Protein AF-A0A7C2QCX4-F1 (afdb_monomer_lite)

Secondary structure (DSSP, 8-state):
-HHHHHHHHHHHHHHHHHHHHTSPEEEEEEEEETTEEEEEEEEE-S---TT--EEEEEEEEEEEESSEEEEEEEEEEEEEETTEEEEE--SSPEEEBBTBEEEEEEEE------TTPPTTGGGT--EEEEEEEEEEEEETTEEEEEEEEEE-

pLDDT: mean 79.69, std 13.22, range [46.25, 96.0]

Radius of gyration: 20.7 Å; chains: 1; bounding box: 56×48×49 Å

Structure (mmCIF, N/CA/C/O backbone):
data_AF-A0A7C2QCX4-F1
#
_entry.id   AF-A0A7C2QCX4-F1
#
loop_
_atom_site.group_PDB
_atom_site.id
_atom_site.type_symbol
_atom_site.label_atom_id
_atom_site.label_alt_id
_atom_site.label_comp_id
_atom_site.label_asym_id
_atom_site.label_entity_id
_atom_site.label_seq_id
_atom_site.pdbx_PDB_ins_code
_atom_site.Cartn_x
_atom_site.Cartn_y
_atom_site.Cartn_z
_atom_site.occupancy
_atom_site.B_iso_or_equiv
_atom_site.auth_seq_id
_atom_site.auth_comp_id
_atom_site.auth_asym_id
_atom_site.auth_atom_id
_atom_site.pdbx_PDB_model_num
ATOM 1 N N . MET A 1 1 ? -31.784 38.852 24.378 1.00 54.00 1 MET A N 1
ATOM 2 C CA . MET A 1 1 ? -31.346 37.954 23.282 1.00 54.00 1 MET A CA 1
ATOM 3 C C . MET A 1 1 ? -30.050 37.190 23.597 1.00 54.00 1 MET A C 1
ATOM 5 O O . MET A 1 1 ? -29.771 36.212 22.923 1.00 54.00 1 MET A O 1
ATOM 9 N N . GLU A 1 2 ? -29.298 37.542 24.646 1.00 56.72 2 GLU A N 1
ATOM 10 C CA . GLU A 1 2 ? -27.951 36.989 24.911 1.00 56.72 2 GLU A CA 1
ATOM 11 C C . GLU A 1 2 ? -27.907 35.560 25.486 1.00 56.72 2 GLU A C 1
ATOM 13 O O . GLU A 1 2 ? -26.934 34.841 25.276 1.00 56.72 2 GLU A O 1
ATOM 18 N N . ARG A 1 3 ? -28.965 35.094 26.167 1.00 54.66 3 ARG A N 1
ATOM 19 C CA . ARG A 1 3 ? -28.982 33.751 26.791 1.00 54.66 3 ARG A CA 1
ATOM 20 C C . ARG A 1 3 ? -29.015 32.604 25.773 1.00 54.66 3 ARG A C 1
ATOM 22 O O . ARG A 1 3 ? -28.502 31.529 26.056 1.00 54.66 3 ARG A O 1
ATOM 29 N N . TRP A 1 4 ? -29.572 32.845 24.586 1.00 55.06 4 TRP A N 1
ATOM 30 C CA . TRP A 1 4 ? -29.614 31.860 23.501 1.00 55.06 4 TRP A CA 1
ATOM 31 C C . TRP A 1 4 ? -28.276 31.779 22.761 1.00 55.06 4 TRP A C 1
ATOM 33 O O . TRP A 1 4 ? -27.848 30.690 22.397 1.00 55.06 4 TRP A O 1
ATOM 43 N N . ALA A 1 5 ? -27.574 32.907 22.619 1.00 59.31 5 ALA A N 1
ATOM 44 C CA . ALA A 1 5 ? -26.250 32.949 22.003 1.00 59.31 5 ALA A CA 1
ATOM 45 C C . ALA A 1 5 ? -25.213 32.151 22.814 1.00 59.31 5 ALA A C 1
ATOM 47 O O . ALA A 1 5 ? -24.448 31.384 22.238 1.00 59.31 5 ALA A O 1
ATOM 48 N N . LEU A 1 6 ? -25.243 32.260 24.148 1.00 58.72 6 LEU A N 1
ATOM 49 C CA . LEU A 1 6 ? -24.364 31.492 25.042 1.00 58.72 6 LEU A CA 1
ATOM 50 C C . LEU A 1 6 ? -24.662 29.984 25.018 1.00 58.72 6 LEU A C 1
ATOM 52 O O . LEU A 1 6 ? -23.733 29.182 25.036 1.00 58.72 6 LEU A O 1
ATOM 56 N N . ALA A 1 7 ? -25.936 29.591 24.928 1.00 61.78 7 ALA A N 1
ATOM 57 C CA . ALA A 1 7 ? -26.329 28.183 24.834 1.00 61.78 7 ALA A CA 1
ATOM 58 C C . ALA A 1 7 ? -25.920 27.548 23.491 1.00 61.78 7 ALA A C 1
ATOM 60 O O . ALA A 1 7 ? -25.450 26.412 23.460 1.00 61.78 7 ALA A O 1
ATOM 61 N N . VAL A 1 8 ? -26.038 28.296 22.389 1.00 62.50 8 VAL A N 1
ATOM 62 C CA . VAL A 1 8 ? -25.586 27.854 21.060 1.00 62.50 8 VAL A CA 1
ATOM 63 C C . VAL A 1 8 ? -24.059 27.737 21.013 1.00 62.50 8 VAL A C 1
ATOM 65 O O . VAL A 1 8 ? -23.546 26.738 20.513 1.00 62.50 8 VAL A O 1
ATOM 68 N N . LEU A 1 9 ? -23.323 28.692 21.598 1.00 60.59 9 LEU A N 1
ATOM 69 C CA . LEU A 1 9 ? -21.861 28.607 21.694 1.00 60.59 9 LEU A CA 1
ATOM 70 C C . LEU A 1 9 ? -21.409 27.407 22.543 1.00 60.59 9 LEU A C 1
ATOM 72 O O . LEU A 1 9 ? -20.484 26.698 22.156 1.00 60.59 9 LEU A O 1
ATOM 76 N N . ALA A 1 10 ? -22.083 27.147 23.668 1.00 64.12 10 ALA A N 1
ATOM 77 C CA . ALA A 1 10 ? -21.764 26.027 24.555 1.00 64.12 10 ALA A CA 1
ATOM 78 C C . ALA A 1 10 ? -22.020 24.651 23.911 1.00 64.12 10 ALA A C 1
ATOM 80 O O . ALA A 1 10 ? -21.318 23.696 24.229 1.00 64.12 10 ALA A O 1
ATOM 81 N N . ALA A 1 11 ? -22.979 24.548 22.983 1.00 62.25 11 ALA A N 1
ATOM 82 C CA . ALA A 1 11 ? -23.251 23.323 22.225 1.00 62.25 11 ALA A CA 1
ATOM 83 C C . ALA A 1 11 ? -22.315 23.126 21.011 1.00 62.25 11 ALA A C 1
ATOM 85 O O . ALA A 1 11 ? -22.072 21.993 20.597 1.00 62.25 11 ALA A O 1
ATOM 86 N N . LEU A 1 12 ? -21.753 24.205 20.454 1.00 60.72 12 LEU A N 1
ATOM 87 C CA . LEU A 1 12 ? -20.831 24.152 19.309 1.00 60.72 12 LEU A CA 1
ATOM 88 C C . LEU A 1 12 ? -19.440 23.612 19.673 1.00 60.72 12 LEU A C 1
ATOM 90 O O . LEU A 1 12 ? -18.826 22.916 18.867 1.00 60.72 12 LEU A O 1
ATOM 94 N N . VAL A 1 13 ? -18.953 23.892 20.884 1.00 62.34 13 VAL A N 1
ATOM 95 C CA . VAL A 1 13 ? -17.637 23.430 21.365 1.00 62.34 13 VAL A CA 1
ATOM 96 C C . VAL A 1 13 ? -17.516 21.893 21.418 1.00 62.34 13 VAL A C 1
ATOM 98 O O . VAL A 1 13 ? -16.561 21.369 20.840 1.00 62.34 13 VAL A O 1
ATOM 101 N N . PRO A 1 14 ? -18.448 21.132 22.032 1.00 62.94 14 PRO A N 1
ATOM 102 C CA . PRO A 1 14 ? -18.356 19.671 22.054 1.00 62.94 14 PRO A CA 1
ATOM 103 C C . PRO A 1 14 ? -18.558 19.041 20.668 1.00 62.94 14 PRO A C 1
ATOM 105 O O . PRO A 1 14 ? -17.937 18.023 20.373 1.00 62.94 14 PRO A O 1
ATOM 108 N N . LEU A 1 15 ? -19.359 19.655 19.789 1.00 59.00 15 LEU A N 1
ATOM 109 C CA . LEU A 1 15 ? -19.550 19.169 18.420 1.00 59.00 15 LEU A CA 1
ATOM 110 C C . LEU A 1 15 ? -18.282 19.347 17.569 1.00 59.00 15 LEU A C 1
ATOM 112 O O . LEU A 1 15 ? -17.888 18.432 16.849 1.00 59.00 15 LEU A O 1
ATOM 116 N N . ALA A 1 16 ? -17.605 20.492 17.689 1.00 61.16 16 ALA A N 1
ATOM 117 C CA . ALA A 1 16 ? -16.324 20.727 17.026 1.00 61.16 16 ALA A CA 1
ATOM 118 C C . ALA A 1 16 ? -15.231 19.766 17.532 1.00 61.16 16 ALA A C 1
ATOM 120 O O . ALA A 1 16 ? -14.449 19.247 16.735 1.00 61.16 16 ALA A O 1
ATOM 121 N N . ALA A 1 17 ? -15.212 19.472 18.837 1.00 59.91 17 ALA A N 1
ATOM 122 C CA . ALA A 1 17 ? -14.296 18.491 19.419 1.00 59.91 17 ALA A CA 1
ATOM 123 C C . ALA A 1 17 ? -14.576 17.058 18.924 1.00 59.91 17 ALA A C 1
ATOM 125 O O . ALA A 1 17 ? -13.641 16.336 18.582 1.00 59.91 17 ALA A O 1
ATOM 126 N N . ALA A 1 18 ? -15.848 16.661 18.813 1.00 60.09 18 ALA A N 1
ATOM 127 C CA . ALA A 1 18 ? -16.234 15.356 18.271 1.00 60.09 18 ALA A CA 1
ATOM 128 C C . ALA A 1 18 ? -15.832 15.193 16.793 1.00 60.09 18 ALA A C 1
ATOM 130 O O . ALA A 1 18 ? -15.339 14.138 16.397 1.00 60.09 18 ALA A O 1
ATOM 131 N N . LEU A 1 19 ? -15.967 16.251 15.984 1.00 60.44 19 LEU A N 1
ATOM 132 C CA . LEU A 1 19 ? -15.547 16.246 14.577 1.00 60.44 19 LEU A CA 1
ATOM 133 C C . LEU A 1 19 ? -14.021 16.164 14.407 1.00 60.44 19 LEU A C 1
ATOM 135 O O . LEU A 1 19 ? -13.549 15.541 13.459 1.00 60.44 19 LEU A O 1
ATOM 139 N N . LEU A 1 20 ? -13.245 16.748 15.326 1.00 59.25 20 LEU A N 1
ATOM 140 C CA . LEU A 1 20 ? -11.780 16.636 15.333 1.00 59.25 20 LEU A CA 1
ATOM 141 C C . LEU A 1 20 ? -11.297 15.223 15.700 1.00 59.25 20 LEU A C 1
ATOM 143 O O . LEU A 1 20 ? -10.286 14.768 15.169 1.00 59.25 20 LEU A O 1
ATOM 147 N N . LEU A 1 21 ? -12.018 14.510 16.569 1.00 58.69 21 LEU A N 1
ATOM 148 C CA . LEU A 1 21 ? -11.697 13.126 16.945 1.00 58.69 21 LEU A CA 1
ATOM 149 C C . LEU A 1 21 ? -12.081 12.102 15.864 1.00 58.69 21 LEU A C 1
ATOM 151 O O . LEU A 1 21 ? -11.485 11.029 15.799 1.00 58.69 21 LEU A O 1
ATOM 155 N N . ALA A 1 22 ? -13.031 12.438 14.989 1.00 62.59 22 ALA A N 1
ATOM 156 C CA . ALA A 1 22 ? -13.484 11.579 13.894 1.00 62.59 22 ALA A CA 1
ATOM 157 C C . ALA A 1 22 ? -12.624 11.681 12.617 1.00 62.59 22 ALA A C 1
ATOM 159 O O . ALA A 1 22 ? -12.957 11.068 11.600 1.00 62.59 22 ALA A O 1
ATOM 160 N N . GLN A 1 23 ? -11.541 12.469 12.624 1.00 70.25 23 GLN A N 1
ATOM 161 C CA . GLN A 1 23 ? -10.701 12.616 11.438 1.00 70.25 23 GLN A CA 1
ATOM 162 C C . GLN A 1 23 ? -9.930 11.324 11.127 1.00 70.25 23 GLN A C 1
ATOM 164 O O . GLN A 1 23 ? -9.381 10.709 12.043 1.00 70.25 23 GLN A O 1
ATOM 169 N N . PRO A 1 24 ? -9.831 10.927 9.845 1.00 77.81 24 PRO A N 1
ATOM 170 C CA . PRO A 1 24 ? -9.025 9.784 9.452 1.00 77.81 24 PRO A CA 1
ATOM 171 C C . PRO A 1 24 ? -7.566 9.930 9.895 1.00 77.81 24 PRO A C 1
ATOM 173 O O . PRO A 1 24 ? -6.950 10.985 9.739 1.00 77.81 24 PRO A O 1
ATOM 176 N N . VAL A 1 25 ? -6.997 8.848 10.413 1.00 81.56 25 VAL A N 1
ATOM 177 C CA . VAL A 1 25 ? -5.575 8.727 10.721 1.00 81.56 25 VAL A CA 1
ATOM 178 C C . VAL A 1 25 ? -4.841 8.317 9.453 1.00 81.56 25 VAL A C 1
ATOM 180 O O . VAL A 1 25 ? -5.172 7.314 8.822 1.00 81.56 25 VAL A O 1
ATOM 183 N N . GLN A 1 26 ? -3.824 9.088 9.080 1.00 86.81 26 GLN A N 1
ATOM 184 C CA . GLN A 1 26 ? -2.952 8.764 7.959 1.00 86.81 26 GLN A CA 1
ATOM 185 C C . GLN A 1 26 ? -1.647 8.157 8.468 1.00 86.81 26 GLN A C 1
ATOM 187 O O . GLN A 1 26 ? -0.960 8.738 9.309 1.00 86.81 26 GLN A O 1
ATOM 192 N N . LYS A 1 27 ? -1.302 6.988 7.936 1.00 86.12 27 LYS A N 1
ATOM 193 C CA . LYS A 1 27 ? -0.031 6.301 8.168 1.00 86.12 27 LYS A CA 1
ATOM 194 C C . LYS A 1 27 ? 0.746 6.267 6.866 1.00 86.12 27 LYS A C 1
ATOM 196 O O . LYS A 1 27 ? 0.162 6.011 5.818 1.00 86.12 27 LYS A O 1
ATOM 201 N N . GLU A 1 28 ? 2.044 6.528 6.919 1.00 89.50 28 GLU A N 1
ATOM 202 C CA . GLU A 1 28 ? 2.900 6.508 5.734 1.00 89.50 28 GLU A CA 1
ATOM 203 C C . GLU A 1 28 ? 4.113 5.616 5.965 1.00 89.50 28 GLU A C 1
ATOM 205 O O . GLU A 1 28 ? 4.673 5.589 7.060 1.00 89.50 28 GLU A O 1
ATOM 210 N N . ALA A 1 29 ? 4.534 4.921 4.916 1.00 89.31 29 ALA A N 1
ATOM 211 C CA . ALA A 1 29 ? 5.799 4.209 4.878 1.00 89.31 29 ALA A CA 1
ATOM 212 C C . ALA A 1 29 ? 6.507 4.490 3.553 1.00 89.31 29 ALA A C 1
ATOM 214 O O . ALA A 1 29 ? 5.874 4.602 2.499 1.00 89.31 29 ALA A O 1
ATOM 215 N N . LEU A 1 30 ? 7.832 4.599 3.616 1.00 92.06 30 LEU A N 1
ATOM 216 C CA . LEU A 1 30 ? 8.689 4.734 2.448 1.00 92.06 30 LEU A CA 1
ATOM 217 C C . LEU A 1 30 ? 9.408 3.407 2.212 1.00 92.06 30 LEU A C 1
ATOM 219 O O . LEU A 1 30 ? 10.089 2.896 3.099 1.00 92.06 30 LEU A O 1
ATOM 223 N N . VAL A 1 31 ? 9.246 2.854 1.016 1.00 91.00 31 VAL A N 1
ATOM 224 C CA . VAL A 1 31 ? 9.651 1.492 0.682 1.00 91.00 31 VAL A CA 1
ATOM 225 C C . VAL A 1 31 ? 10.561 1.505 -0.540 1.00 91.00 31 VAL A C 1
ATOM 227 O O . VAL A 1 31 ? 10.185 2.048 -1.578 1.00 91.00 31 VAL A O 1
ATOM 230 N N . LYS A 1 32 ? 11.739 0.877 -0.448 1.00 91.25 32 LYS A N 1
ATOM 231 C CA . LYS A 1 32 ? 12.621 0.673 -1.607 1.00 91.25 32 LYS A CA 1
ATOM 232 C C . LYS A 1 32 ? 12.358 -0.686 -2.249 1.00 91.25 32 LYS A C 1
ATOM 234 O O . LYS A 1 32 ? 12.599 -1.719 -1.626 1.00 91.25 32 LYS A O 1
ATOM 239 N N . VAL A 1 33 ? 11.923 -0.691 -3.506 1.00 89.50 33 VAL A N 1
ATOM 240 C CA . VAL A 1 33 ? 11.688 -1.897 -4.314 1.00 89.50 33 VAL A CA 1
ATOM 241 C C . VAL A 1 33 ? 12.508 -1.845 -5.600 1.00 89.50 33 VAL A C 1
ATOM 243 O O . VAL A 1 33 ? 12.205 -1.102 -6.533 1.00 89.50 33 VAL A O 1
ATOM 246 N N . GLY A 1 34 ? 13.587 -2.631 -5.648 1.00 87.38 34 GLY A N 1
ATOM 247 C CA . GLY A 1 34 ? 14.545 -2.582 -6.753 1.00 87.38 34 GLY A CA 1
ATOM 248 C C . GLY A 1 34 ? 15.108 -1.160 -6.934 1.00 87.38 34 GLY A C 1
ATOM 249 O O . GLY A 1 34 ? 15.672 -0.623 -5.976 1.00 87.38 34 GLY A O 1
ATOM 250 N N . PRO A 1 35 ? 14.957 -0.537 -8.122 1.00 90.00 35 PRO A N 1
ATOM 251 C CA . PRO A 1 35 ? 15.421 0.823 -8.383 1.00 90.00 35 PRO A CA 1
ATOM 252 C C . PRO A 1 35 ? 14.439 1.914 -7.927 1.00 90.00 35 PRO A C 1
ATOM 254 O O . PRO A 1 35 ? 14.705 3.086 -8.156 1.00 90.00 35 PRO A O 1
ATOM 257 N N . VAL A 1 36 ? 13.285 1.575 -7.348 1.00 93.31 36 VAL A N 1
ATOM 258 C CA . VAL A 1 36 ? 12.208 2.541 -7.097 1.00 93.31 36 VAL A CA 1
ATOM 259 C C . VAL A 1 36 ? 11.985 2.760 -5.604 1.00 93.31 36 VAL A C 1
ATOM 261 O O . VAL A 1 36 ? 11.895 1.804 -4.835 1.00 93.31 36 VAL A O 1
ATOM 264 N N . TRP A 1 37 ? 11.804 4.019 -5.209 1.00 95.00 37 TRP A N 1
ATOM 265 C CA . TRP A 1 37 ? 11.233 4.390 -3.918 1.00 95.00 37 TRP A CA 1
ATOM 266 C C . TRP A 1 37 ? 9.734 4.657 -4.051 1.00 95.00 37 TRP A C 1
ATOM 268 O O . TRP A 1 37 ? 9.293 5.479 -4.861 1.00 95.00 37 TRP A O 1
ATOM 278 N N . LEU A 1 38 ? 8.948 3.952 -3.243 1.00 94.44 38 LEU A N 1
ATOM 279 C CA . LEU A 1 38 ? 7.502 4.086 -3.163 1.00 94.44 38 LEU A CA 1
ATOM 280 C C . LEU A 1 38 ? 7.117 4.641 -1.796 1.00 94.44 38 LEU A C 1
ATOM 282 O O . LEU A 1 38 ? 7.420 4.039 -0.768 1.00 94.44 38 LEU A O 1
ATOM 286 N N . LYS A 1 39 ? 6.393 5.757 -1.784 1.00 94.56 39 LYS A N 1
ATOM 287 C CA . LYS A 1 39 ? 5.656 6.202 -0.607 1.00 94.56 39 LYS A CA 1
ATOM 288 C C . LYS A 1 39 ? 4.276 5.566 -0.630 1.00 94.56 39 LYS A C 1
ATOM 290 O O . LYS A 1 39 ? 3.508 5.791 -1.566 1.00 94.56 39 LYS A O 1
ATOM 295 N N . VAL A 1 40 ? 3.964 4.792 0.397 1.00 92.12 40 VAL A N 1
ATOM 296 C CA . VAL A 1 40 ? 2.642 4.204 0.587 1.00 92.12 40 VAL A CA 1
ATOM 297 C C . VAL A 1 40 ? 1.972 4.903 1.759 1.00 92.12 40 VAL A C 1
ATOM 299 O O . VAL A 1 40 ? 2.489 4.882 2.873 1.00 92.12 40 VAL A O 1
ATOM 302 N N . SER A 1 41 ? 0.829 5.525 1.499 1.00 91.62 41 SER A N 1
ATOM 303 C CA . SER A 1 41 ? 0.023 6.229 2.494 1.00 91.62 41 SER A CA 1
ATOM 304 C C . SER A 1 41 ? -1.302 5.500 2.676 1.00 91.62 41 SER A C 1
ATOM 306 O O . SER A 1 41 ? -2.004 5.239 1.704 1.00 91.62 41 SER A O 1
ATOM 308 N N . VAL A 1 42 ? -1.667 5.189 3.911 1.00 88.88 42 VAL A N 1
ATOM 309 C CA . VAL A 1 42 ? -2.896 4.482 4.272 1.00 88.88 42 VAL A CA 1
ATOM 310 C C . VAL A 1 42 ? -3.744 5.412 5.131 1.00 88.88 42 VAL A C 1
ATOM 312 O O . VAL A 1 42 ? -3.285 5.881 6.171 1.00 88.88 42 VAL A O 1
ATOM 315 N N . SER A 1 43 ? -4.966 5.705 4.687 1.00 88.00 43 SER A N 1
ATOM 316 C CA . SER A 1 43 ? -5.927 6.541 5.411 1.00 88.00 43 SER A CA 1
ATOM 317 C C . SER A 1 43 ? -6.982 5.665 6.075 1.00 88.00 43 SER A C 1
ATOM 319 O O . SER A 1 43 ? -7.761 4.985 5.402 1.00 88.00 43 SER A O 1
ATOM 321 N N . MET A 1 44 ? -6.973 5.667 7.403 1.00 81.38 44 MET A N 1
ATOM 322 C CA . MET A 1 44 ? -7.763 4.791 8.264 1.00 81.38 44 MET A CA 1
ATOM 323 C C . MET A 1 44 ? -8.740 5.621 9.090 1.00 81.38 44 MET A C 1
ATOM 325 O O . MET A 1 44 ? -8.433 6.767 9.406 1.00 81.38 44 MET A O 1
ATOM 329 N N . PRO A 1 45 ? -9.901 5.085 9.485 1.00 77.75 45 PRO A N 1
ATOM 330 C CA . PRO A 1 45 ? -10.713 5.748 10.499 1.00 77.75 45 PRO A CA 1
ATOM 331 C C . PRO A 1 45 ? -9.920 5.860 11.813 1.00 77.75 45 PRO A C 1
ATOM 333 O O . PRO A 1 45 ? -9.061 5.027 12.102 1.00 77.75 45 PRO A O 1
ATOM 336 N N . SER A 1 46 ? -10.200 6.889 12.613 1.00 75.19 46 SER A N 1
ATOM 337 C CA . SER A 1 46 ? -9.565 7.076 13.927 1.00 75.19 46 SER A CA 1
ATOM 338 C C . SER A 1 46 ? -9.928 5.998 14.947 1.00 75.19 46 SER A C 1
ATOM 340 O O . SER A 1 46 ? -9.233 5.846 15.952 1.00 75.19 46 SER A O 1
ATOM 342 N N . GLU A 1 47 ? -10.987 5.243 14.669 1.00 74.00 47 GLU A N 1
ATOM 343 C CA . GLU A 1 47 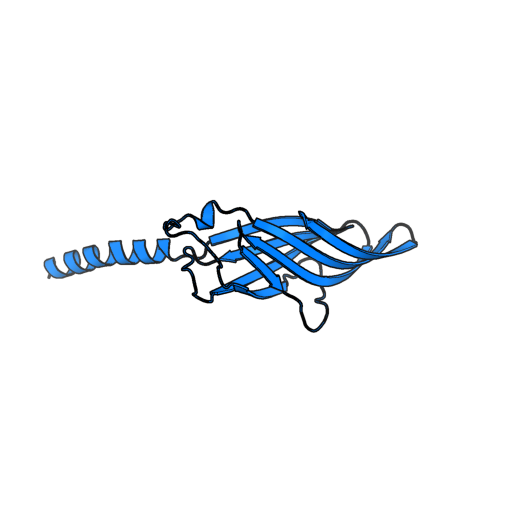? -11.491 4.150 15.483 1.00 74.00 47 GLU A CA 1
ATOM 344 C C . GLU A 1 47 ? -11.903 2.977 14.584 1.00 74.00 47 GLU A C 1
ATOM 346 O O . GLU A 1 47 ? -12.485 3.165 13.510 1.00 74.00 47 GLU A O 1
ATOM 351 N N . LEU A 1 48 ? -11.605 1.758 15.030 1.00 74.69 48 LEU A N 1
ATOM 352 C CA . LEU A 1 48 ? -12.004 0.521 14.368 1.00 74.69 48 LEU A CA 1
ATOM 353 C C . LEU A 1 48 ? -12.844 -0.313 15.333 1.00 74.69 48 LEU A C 1
ATOM 355 O O . LEU A 1 48 ? -12.382 -0.695 16.403 1.00 74.69 48 LEU A O 1
ATOM 359 N N . VAL A 1 49 ? -14.069 -0.632 14.928 1.00 73.06 49 VAL A N 1
ATOM 360 C CA . VAL A 1 49 ? -14.993 -1.479 15.684 1.00 73.06 49 VAL A CA 1
ATOM 361 C C . VAL A 1 49 ? -14.940 -2.890 15.110 1.00 73.06 49 VAL A C 1
ATOM 363 O O . VAL A 1 49 ? -15.003 -3.085 13.894 1.00 73.06 49 VAL A O 1
ATOM 366 N N . ALA A 1 50 ? -14.821 -3.889 15.986 1.00 70.12 50 ALA A N 1
ATOM 367 C CA . ALA A 1 50 ? -14.817 -5.289 15.579 1.00 70.12 50 ALA A CA 1
ATOM 368 C C . ALA A 1 50 ? -16.090 -5.643 14.790 1.00 70.12 50 ALA A C 1
ATOM 370 O O . ALA A 1 50 ? -17.173 -5.142 15.085 1.00 70.12 50 ALA A O 1
ATOM 371 N N . ALA A 1 51 ? -15.949 -6.522 13.794 1.00 70.50 51 ALA A N 1
ATOM 372 C CA . ALA A 1 51 ? -17.016 -6.970 12.890 1.00 70.50 51 ALA A CA 1
ATOM 373 C C . ALA A 1 51 ? -17.609 -5.913 11.932 1.00 70.50 51 ALA A C 1
ATOM 375 O O . ALA A 1 51 ? -18.335 -6.298 11.014 1.00 70.50 51 ALA A O 1
ATOM 376 N N . ASN A 1 52 ? -17.265 -4.627 12.059 1.00 75.88 52 ASN A N 1
ATOM 377 C CA . ASN A 1 52 ? -17.607 -3.633 11.043 1.00 75.88 52 ASN A CA 1
ATOM 378 C C . ASN A 1 52 ? -16.681 -3.755 9.826 1.00 75.88 52 ASN A C 1
ATOM 380 O O . ASN A 1 52 ? -15.479 -3.994 9.953 1.00 75.88 52 ASN A O 1
ATOM 384 N N . GLU A 1 53 ? -17.242 -3.561 8.634 1.00 80.00 53 GLU A N 1
ATOM 38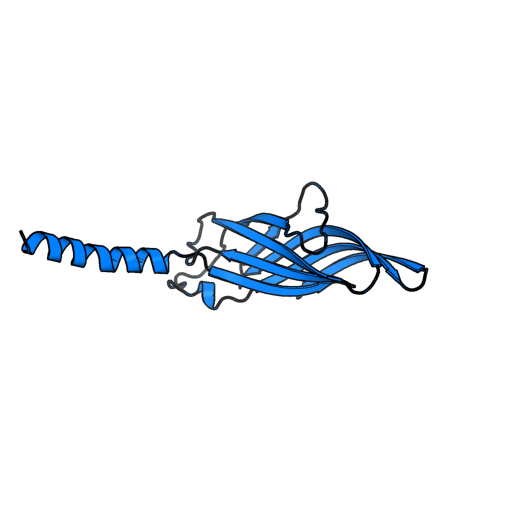5 C CA . GLU A 1 53 ? -16.461 -3.431 7.406 1.00 80.00 53 GLU A CA 1
ATOM 386 C C . GLU A 1 53 ? -16.134 -1.956 7.165 1.00 80.00 53 GLU A C 1
ATOM 388 O O . GLU A 1 53 ? -17.013 -1.094 7.163 1.00 80.00 53 GLU A O 1
ATOM 393 N N . TYR A 1 54 ? -14.856 -1.677 6.938 1.00 80.62 54 TYR A N 1
ATOM 394 C CA . TYR A 1 54 ? -14.345 -0.357 6.610 1.00 80.62 54 TYR A CA 1
ATOM 395 C C . TYR A 1 54 ? -13.754 -0.369 5.211 1.00 80.62 54 TYR A C 1
ATOM 397 O O . TYR A 1 54 ? -13.161 -1.351 4.769 1.00 80.62 54 TYR A O 1
ATOM 405 N N . THR A 1 55 ? -13.872 0.756 4.518 1.00 86.25 55 THR A N 1
ATOM 406 C CA . THR A 1 55 ? -13.146 0.986 3.272 1.00 86.25 55 THR A CA 1
ATOM 407 C C . THR A 1 55 ? -11.967 1.901 3.563 1.00 86.25 55 THR A C 1
ATOM 409 O O . THR A 1 55 ? -12.151 3.065 3.910 1.00 86.25 55 THR A O 1
ATOM 412 N N . VAL A 1 56 ? -10.760 1.365 3.430 1.00 86.38 56 VAL A N 1
ATOM 413 C CA . VAL A 1 56 ? -9.499 2.076 3.652 1.00 86.38 56 VAL A CA 1
ATOM 414 C C . VAL A 1 56 ? -8.968 2.550 2.308 1.00 86.38 56 VAL A C 1
ATOM 416 O O . VAL A 1 56 ? -8.951 1.794 1.334 1.00 86.38 56 VAL A O 1
ATOM 419 N N . GLN A 1 57 ? -8.531 3.805 2.254 1.00 91.19 57 GLN A N 1
ATOM 420 C CA . GLN A 1 57 ? -7.890 4.354 1.063 1.00 91.19 57 GLN A CA 1
ATOM 421 C C . GLN A 1 57 ? -6.380 4.192 1.188 1.00 91.19 57 GLN A C 1
ATOM 423 O O . GLN A 1 57 ? -5.776 4.663 2.153 1.00 91.19 57 GLN A O 1
ATOM 428 N N . VAL A 1 58 ? -5.772 3.535 0.204 1.00 91.56 58 VAL A N 1
ATOM 429 C CA . VAL A 1 58 ? -4.323 3.381 0.107 1.00 91.56 58 VAL A CA 1
ATOM 430 C C . VAL A 1 58 ? -3.825 4.133 -1.111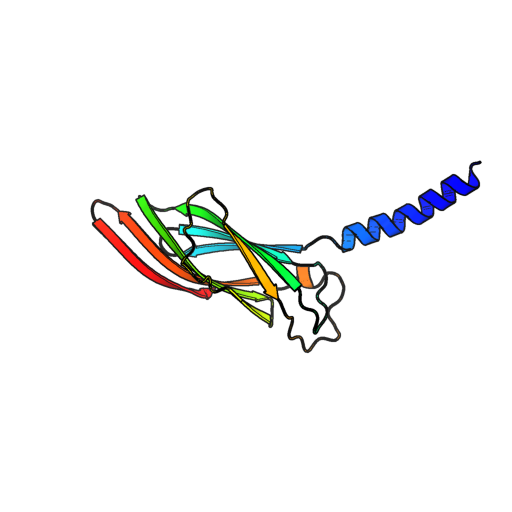 1.00 91.56 58 VAL A C 1
ATOM 432 O O . VAL A 1 58 ? -4.301 3.925 -2.219 1.00 91.56 58 VAL A O 1
ATOM 435 N N . THR A 1 59 ? -2.844 4.999 -0.915 1.00 94.12 59 THR A N 1
ATOM 436 C CA . THR A 1 59 ? -2.170 5.715 -1.990 1.00 94.12 59 THR A CA 1
ATOM 437 C C . THR A 1 59 ? -0.760 5.178 -2.147 1.00 94.12 59 THR A C 1
ATOM 439 O O . THR A 1 59 ? -0.013 5.140 -1.175 1.00 94.12 59 THR A O 1
ATOM 442 N N . VAL A 1 60 ? -0.379 4.805 -3.364 1.00 94.69 60 VAL A N 1
ATOM 443 C CA . VAL A 1 60 ? 0.995 4.427 -3.708 1.00 94.69 60 VAL A CA 1
ATOM 444 C C . VAL A 1 60 ? 1.558 5.478 -4.654 1.00 94.69 60 VAL A C 1
ATOM 446 O O . VAL A 1 60 ? 1.024 5.692 -5.742 1.00 94.69 60 VAL A O 1
ATOM 449 N N . LEU A 1 61 ? 2.630 6.147 -4.239 1.00 95.50 61 LEU A N 1
ATOM 450 C CA . LEU A 1 61 ? 3.312 7.178 -5.013 1.00 95.50 61 LEU A CA 1
ATOM 451 C C . LEU A 1 61 ? 4.763 6.778 -5.254 1.00 95.50 61 LEU A C 1
ATOM 453 O O . LEU A 1 61 ? 5.516 6.546 -4.315 1.00 95.50 61 LEU A O 1
ATOM 457 N N . MET A 1 62 ? 5.167 6.773 -6.519 1.00 96.00 62 MET A N 1
ATOM 458 C CA . MET A 1 62 ? 6.569 6.660 -6.897 1.00 96.00 62 MET A CA 1
ATOM 459 C C . MET A 1 62 ? 7.272 8.001 -6.680 1.00 96.00 62 MET A C 1
ATOM 461 O O . MET A 1 62 ? 6.988 8.967 -7.393 1.00 96.00 62 MET A O 1
ATOM 465 N N . THR A 1 63 ? 8.155 8.061 -5.681 1.00 94.69 63 THR A N 1
ATOM 466 C CA . THR A 1 63 ? 8.833 9.301 -5.271 1.00 94.69 63 THR A CA 1
ATOM 467 C C . THR A 1 63 ? 10.177 9.485 -5.954 1.00 94.69 63 THR A C 1
ATOM 469 O O . THR A 1 63 ? 10.529 10.606 -6.302 1.00 94.69 63 THR A O 1
ATOM 472 N N . GLU A 1 64 ? 10.918 8.398 -6.159 1.00 93.81 64 GLU A N 1
ATOM 473 C CA . GLU A 1 64 ? 12.251 8.434 -6.757 1.00 93.81 64 GLU A CA 1
ATOM 474 C C . GLU A 1 64 ? 12.524 7.146 -7.539 1.00 93.81 64 GLU A C 1
ATOM 476 O O . GLU A 1 64 ? 11.995 6.079 -7.214 1.00 93.81 64 GLU A O 1
ATOM 481 N N . VAL A 1 65 ? 13.345 7.262 -8.583 1.00 92.81 65 VAL A N 1
ATOM 482 C CA . VAL A 1 65 ? 13.755 6.165 -9.457 1.00 92.81 65 VAL A CA 1
ATOM 483 C C . VAL A 1 65 ? 15.255 6.256 -9.721 1.00 92.81 65 VAL A C 1
ATOM 485 O O . VAL A 1 65 ? 15.756 7.275 -10.190 1.00 92.81 65 VAL A O 1
ATOM 488 N N . GLU A 1 66 ? 15.959 5.158 -9.479 1.00 90.88 66 GLU A N 1
ATOM 489 C CA . GLU A 1 66 ? 17.369 4.981 -9.801 1.00 90.88 66 GLU A CA 1
ATOM 490 C C . GLU A 1 66 ? 17.528 4.381 -11.210 1.00 90.88 66 GLU A C 1
ATOM 492 O O . GLU A 1 66 ? 17.325 3.186 -11.430 1.00 90.88 66 GLU A O 1
ATOM 497 N N . GLY A 1 67 ? 17.952 5.201 -12.173 1.00 86.69 67 GLY A N 1
ATOM 498 C CA . GLY A 1 67 ? 18.164 4.787 -13.566 1.00 86.69 67 GLY A CA 1
ATOM 499 C C . GLY A 1 67 ? 16.985 5.112 -14.487 1.00 86.69 67 GLY A C 1
ATOM 500 O O . GLY A 1 67 ? 16.112 5.904 -14.144 1.00 86.69 67 GLY A O 1
ATOM 501 N N . ASP A 1 68 ? 16.983 4.529 -15.686 1.00 90.25 68 ASP A N 1
ATOM 502 C CA . ASP A 1 68 ? 15.978 4.804 -16.721 1.00 90.25 68 ASP A CA 1
ATOM 503 C C . ASP A 1 68 ? 14.883 3.726 -16.689 1.00 90.25 68 ASP A C 1
ATOM 505 O O . ASP A 1 68 ? 14.973 2.688 -17.350 1.00 90.25 68 ASP A O 1
ATOM 509 N N . LEU A 1 69 ? 13.880 3.939 -15.833 1.00 91.88 69 LEU A N 1
ATOM 510 C CA . LEU A 1 69 ? 12.743 3.033 -15.666 1.0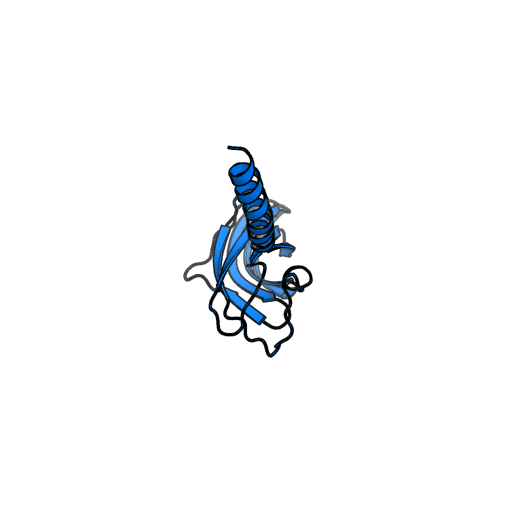0 91.88 69 LEU A CA 1
ATOM 511 C C . LEU A 1 69 ? 11.835 3.078 -16.897 1.00 91.88 69 LEU A C 1
ATOM 513 O O . LEU A 1 69 ? 11.261 4.114 -17.226 1.00 91.88 69 LEU A O 1
ATOM 517 N N . LYS A 1 70 ? 11.653 1.922 -17.539 1.00 92.31 70 LYS A N 1
ATOM 518 C CA . LYS A 1 70 ? 10.756 1.766 -18.690 1.00 92.31 70 LYS A CA 1
ATOM 519 C C . LYS A 1 70 ? 9.317 1.561 -18.253 1.00 92.31 70 LYS A C 1
ATOM 521 O O . LYS A 1 70 ? 8.416 2.216 -18.769 1.00 92.31 70 LYS A O 1
ATOM 526 N N . PHE A 1 71 ? 9.107 0.681 -17.280 1.00 93.38 71 PHE A N 1
ATOM 527 C CA . PHE A 1 71 ? 7.808 0.475 -16.652 1.00 93.38 71 PHE A CA 1
ATOM 528 C C . PHE A 1 71 ? 7.966 -0.106 -15.247 1.00 93.38 71 PHE A C 1
ATOM 530 O O . PHE A 1 71 ? 8.958 -0.765 -14.927 1.00 93.38 71 PHE A O 1
ATOM 537 N N . PHE A 1 72 ? 6.935 0.094 -14.431 1.00 95.19 72 PHE A N 1
ATOM 538 C CA . PHE A 1 72 ? 6.759 -0.563 -13.144 1.00 95.19 72 PHE A CA 1
ATOM 539 C C . PHE A 1 72 ? 5.286 -0.935 -12.980 1.00 95.19 72 PHE A C 1
ATOM 541 O O . PHE A 1 72 ? 4.409 -0.070 -13.050 1.00 95.19 72 PHE A O 1
ATOM 548 N N . TYR A 1 73 ? 5.017 -2.213 -12.739 1.00 94.62 73 TYR A N 1
ATOM 549 C CA . TYR A 1 73 ? 3.685 -2.747 -12.491 1.00 94.62 73 TYR A CA 1
ATOM 550 C C . TYR A 1 73 ? 3.574 -3.256 -11.056 1.00 94.62 73 TYR A C 1
ATOM 552 O O . TYR A 1 73 ? 4.325 -4.135 -10.627 1.00 94.62 73 TYR A O 1
ATOM 560 N N . LEU A 1 74 ? 2.587 -2.739 -10.331 1.00 92.94 74 LEU A N 1
ATOM 561 C CA . LEU A 1 74 ? 2.143 -3.260 -9.047 1.00 92.94 74 LEU A CA 1
ATOM 562 C C . LEU A 1 74 ? 1.121 -4.379 -9.293 1.00 92.94 74 LEU A C 1
ATOM 564 O O . LEU A 1 74 ? 0.070 -4.151 -9.890 1.00 92.94 74 LEU A O 1
ATOM 568 N N . LYS A 1 75 ? 1.437 -5.592 -8.839 1.00 92.75 75 LYS A N 1
ATOM 569 C CA . LYS A 1 75 ? 0.597 -6.793 -8.997 1.00 92.75 75 LYS A CA 1
ATOM 570 C C . LYS A 1 75 ? -0.236 -7.121 -7.770 1.00 92.75 75 LYS A C 1
ATOM 572 O O . LYS A 1 75 ? -1.212 -7.847 -7.881 1.00 92.75 75 LYS A O 1
ATOM 577 N N . GLY A 1 76 ? 0.177 -6.641 -6.610 1.00 89.75 76 GLY A N 1
ATOM 578 C CA . GLY A 1 76 ? -0.523 -6.887 -5.366 1.00 89.75 76 GLY A CA 1
ATOM 579 C C . GLY A 1 76 ? 0.099 -6.086 -4.242 1.00 89.75 76 GLY A C 1
ATOM 580 O O . GLY A 1 76 ? 1.296 -5.783 -4.260 1.00 89.75 76 GLY A O 1
ATOM 581 N N . LEU A 1 77 ? -0.734 -5.745 -3.277 1.00 89.75 77 LEU A N 1
ATOM 582 C CA . LEU A 1 77 ? -0.355 -5.041 -2.069 1.00 89.75 77 LEU A CA 1
ATOM 583 C C . LEU A 1 77 ? -0.951 -5.807 -0.897 1.00 89.75 77 LEU A C 1
ATOM 585 O O . LEU A 1 77 ? -2.163 -5.994 -0.834 1.00 89.75 77 LEU A O 1
ATOM 589 N N . ARG A 1 78 ? -0.113 -6.183 0.058 1.00 87.94 78 ARG A N 1
ATOM 590 C CA . ARG A 1 78 ? -0.556 -6.616 1.374 1.00 87.94 78 ARG A CA 1
ATOM 591 C C . ARG A 1 78 ? -0.067 -5.595 2.380 1.00 87.94 78 ARG A C 1
ATOM 593 O O . ARG A 1 78 ? 1.079 -5.166 2.326 1.00 87.94 78 ARG A O 1
ATOM 600 N N . PHE A 1 79 ? -0.924 -5.194 3.298 1.00 82.62 79 PHE A N 1
ATOM 601 C CA . PHE A 1 79 ? -0.495 -4.398 4.432 1.00 82.62 79 PHE A CA 1
ATOM 602 C C . PHE A 1 79 ? -1.046 -5.004 5.706 1.00 82.62 79 PHE A C 1
ATOM 604 O O . PHE A 1 79 ? -2.174 -5.498 5.752 1.00 82.62 79 PHE A O 1
ATOM 611 N N . THR A 1 80 ? -0.203 -5.014 6.728 1.00 81.50 80 THR A N 1
ATOM 612 C CA . THR A 1 80 ? -0.569 -5.511 8.049 1.00 81.50 80 THR A CA 1
ATOM 613 C C . THR A 1 80 ? -0.653 -4.329 8.984 1.00 81.50 80 THR A C 1
ATOM 615 O O . THR A 1 80 ? 0.254 -3.498 9.030 1.00 81.50 80 THR A O 1
ATOM 618 N N . LEU A 1 81 ? -1.761 -4.262 9.702 1.00 77.38 81 LEU A N 1
ATOM 619 C CA . LEU A 1 81 ? -2.028 -3.277 10.724 1.00 77.38 81 LEU A CA 1
ATOM 620 C C . LEU A 1 81 ? -2.125 -4.013 12.062 1.00 77.38 81 LEU A C 1
ATOM 622 O O . LEU A 1 81 ? -3.120 -4.697 12.318 1.00 77.38 81 LEU A O 1
ATOM 626 N N . ASP A 1 82 ? -1.072 -3.926 12.870 1.00 75.19 82 ASP A N 1
ATOM 627 C CA . ASP A 1 82 ? -0.839 -4.781 14.042 1.00 75.19 82 ASP A CA 1
ATOM 628 C C . ASP A 1 82 ? -1.037 -6.280 13.740 1.00 75.19 82 ASP A C 1
ATOM 630 O O . ASP A 1 82 ? -0.125 -6.952 13.265 1.00 75.19 82 ASP A O 1
ATOM 634 N N . THR A 1 83 ? -2.233 -6.817 14.003 1.00 70.69 83 THR A N 1
ATOM 635 C CA . THR A 1 83 ? -2.589 -8.235 13.788 1.00 70.69 83 THR A CA 1
ATOM 636 C C . THR A 1 83 ? -3.533 -8.459 12.609 1.00 70.69 83 THR A C 1
ATOM 638 O O . THR A 1 83 ? -3.727 -9.597 12.179 1.00 70.69 83 THR A O 1
ATOM 641 N N . SER A 1 84 ? -4.127 -7.394 12.070 1.00 74.62 84 SER A N 1
ATOM 642 C CA . SER A 1 84 ? -5.037 -7.481 10.931 1.00 74.62 84 SER A CA 1
ATOM 643 C C . SER A 1 84 ? -4.244 -7.424 9.633 1.00 74.62 84 SER A C 1
ATOM 645 O O . SER A 1 84 ? -3.476 -6.494 9.405 1.00 74.62 84 SER A O 1
ATOM 647 N N . VAL A 1 85 ? -4.438 -8.426 8.780 1.00 79.50 85 VAL A N 1
ATOM 648 C CA . VAL A 1 85 ? -3.814 -8.506 7.457 1.00 79.50 85 VAL A CA 1
ATOM 649 C C . VAL A 1 85 ? -4.850 -8.150 6.401 1.00 79.50 85 VAL A C 1
ATOM 651 O O . VAL A 1 85 ? -5.939 -8.727 6.378 1.00 79.50 85 VAL A O 1
ATOM 654 N N . MET A 1 86 ? -4.488 -7.227 5.516 1.00 84.12 86 MET A N 1
ATOM 655 C CA . MET A 1 86 ? -5.315 -6.779 4.403 1.00 84.12 86 MET A CA 1
ATOM 656 C C . MET A 1 86 ? -4.552 -6.975 3.107 1.00 84.12 86 MET A C 1
ATOM 658 O O . MET A 1 86 ? -3.357 -6.690 3.029 1.00 84.12 86 MET A O 1
ATOM 662 N N . GLU A 1 87 ? -5.249 -7.450 2.085 1.00 85.56 87 GLU A N 1
ATOM 663 C CA . GLU A 1 87 ? -4.668 -7.717 0.779 1.00 85.56 87 GLU A CA 1
ATOM 664 C C . GLU A 1 87 ? -5.524 -7.087 -0.314 1.00 85.56 87 GLU A C 1
ATOM 666 O O . GLU A 1 87 ? -6.754 -7.098 -0.268 1.00 85.56 87 GLU A O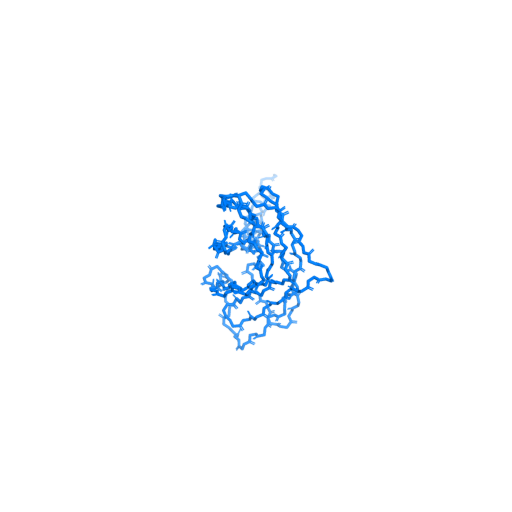 1
ATOM 671 N N . TYR A 1 88 ? -4.841 -6.524 -1.299 1.00 87.69 88 TYR A N 1
ATOM 672 C CA . TYR A 1 88 ? -5.413 -6.001 -2.516 1.00 87.69 88 TYR A CA 1
ATOM 673 C C . TYR A 1 88 ? -4.688 -6.626 -3.704 1.00 87.69 88 TYR A C 1
ATOM 675 O O . TYR A 1 88 ? -3.494 -6.391 -3.917 1.00 87.69 88 TYR A O 1
ATOM 683 N N . VAL A 1 89 ? -5.432 -7.404 -4.487 1.00 88.38 89 VAL A N 1
ATOM 684 C CA . VAL A 1 89 ? -4.978 -7.988 -5.749 1.00 88.38 89 VAL A CA 1
ATOM 685 C C . VAL A 1 89 ? -5.869 -7.420 -6.855 1.00 88.38 89 VAL A C 1
ATOM 687 O O . VAL A 1 89 ? -7.056 -7.742 -6.884 1.00 88.38 89 VAL A O 1
ATOM 690 N N . PRO A 1 90 ? -5.352 -6.533 -7.721 1.00 86.31 90 PRO A N 1
ATOM 691 C CA . PRO A 1 90 ? -6.122 -6.002 -8.836 1.00 86.31 90 PRO A CA 1
ATOM 692 C C . PRO A 1 90 ? -6.313 -7.059 -9.934 1.00 86.31 90 PRO A C 1
ATOM 694 O O . PRO A 1 90 ? -5.435 -7.894 -10.157 1.00 86.31 90 PRO A O 1
ATOM 697 N N . ASP A 1 91 ? -7.416 -6.964 -10.683 1.00 89.62 91 ASP A N 1
ATOM 698 C CA . ASP A 1 91 ? -7.698 -7.851 -11.828 1.00 89.62 91 ASP A CA 1
ATOM 699 C C . ASP A 1 91 ? -6.644 -7.732 -12.944 1.00 89.62 91 ASP A C 1
ATOM 701 O O . ASP A 1 91 ? -6.378 -8.684 -13.679 1.00 89.62 91 ASP A O 1
ATOM 705 N N . ALA A 1 92 ? -6.024 -6.555 -13.065 1.00 90.88 92 ALA A N 1
ATOM 706 C CA . ALA A 1 92 ? -4.913 -6.283 -13.967 1.00 90.88 92 ALA A CA 1
ATOM 707 C C . ALA A 1 92 ? -3.798 -5.519 -13.231 1.00 90.88 92 ALA A C 1
ATOM 709 O O . ALA A 1 92 ? -4.097 -4.699 -12.360 1.00 90.88 92 ALA A O 1
ATOM 710 N N . PRO A 1 93 ? -2.512 -5.732 -13.576 1.00 91.56 93 PRO A N 1
ATOM 711 C CA . PRO A 1 93 ? -1.415 -5.016 -12.935 1.00 91.56 93 PRO A CA 1
ATOM 712 C C . PRO A 1 93 ? -1.560 -3.496 -13.068 1.00 91.56 93 PRO A C 1
ATOM 714 O O . PRO A 1 93 ? -1.868 -2.975 -14.140 1.00 91.56 93 PRO A O 1
ATOM 717 N N . ILE A 1 94 ? -1.295 -2.776 -11.980 1.00 93.19 94 ILE A N 1
ATOM 718 C CA . ILE A 1 94 ? -1.400 -1.318 -11.934 1.00 93.19 94 ILE A CA 1
ATOM 719 C C . ILE A 1 94 ? -0.073 -0.707 -12.364 1.00 93.19 94 ILE A C 1
ATOM 721 O O . ILE A 1 94 ? 0.956 -0.916 -11.722 1.00 93.19 94 ILE A O 1
ATOM 725 N N . THR A 1 95 ? -0.094 0.091 -13.426 1.00 94.56 95 THR A N 1
ATOM 726 C CA . THR A 1 95 ? 1.070 0.869 -13.858 1.00 94.56 95 THR A CA 1
ATOM 727 C C . THR A 1 95 ? 1.332 2.021 -12.901 1.00 94.56 95 THR A C 1
ATOM 729 O O . THR A 1 95 ? 0.478 2.889 -12.719 1.00 94.56 95 THR A O 1
ATOM 732 N N . LEU A 1 96 ? 2.536 2.057 -12.334 1.00 94.25 96 LEU A N 1
ATOM 733 C CA . LEU A 1 96 ? 3.025 3.190 -11.558 1.00 94.25 96 LEU A CA 1
ATOM 734 C C . LEU A 1 96 ? 3.988 4.022 -12.403 1.00 94.25 96 LEU A C 1
ATOM 736 O O . LEU A 1 96 ? 4.760 3.499 -13.208 1.00 94.25 96 LEU A O 1
ATOM 740 N N . SER A 1 97 ? 3.941 5.336 -12.217 1.00 92.25 97 SER A N 1
ATOM 741 C CA . SER A 1 97 ? 4.818 6.282 -12.906 1.00 92.25 97 SER A CA 1
ATOM 742 C C . SER A 1 97 ? 5.267 7.374 -11.937 1.00 92.25 97 SER A C 1
ATOM 744 O O . SER A 1 97 ? 4.500 7.715 -11.030 1.00 92.25 97 SER A O 1
ATOM 746 N N . PRO A 1 98 ? 6.474 7.942 -12.113 1.00 91.69 98 PRO A N 1
ATOM 747 C CA . PRO A 1 98 ? 6.965 9.013 -11.253 1.00 91.69 98 PRO A CA 1
ATOM 748 C C . PRO A 1 98 ? 5.969 10.172 -11.156 1.00 91.69 98 PRO A C 1
ATOM 750 O O . PRO A 1 98 ? 5.401 10.599 -12.162 1.00 91.69 98 PRO A O 1
ATOM 753 N N . GLY A 1 99 ? 5.732 10.664 -9.939 1.00 85.75 99 GLY A N 1
ATOM 754 C CA . GLY A 1 99 ? 4.851 11.813 -9.692 1.00 85.75 99 GLY A CA 1
ATOM 755 C C . GLY A 1 99 ? 3.347 11.544 -9.839 1.00 85.75 99 GLY A C 1
ATOM 756 O O . GLY A 1 99 ? 2.550 12.427 -9.523 1.00 85.75 99 GLY A O 1
ATOM 757 N N . ARG A 1 100 ? 2.929 10.342 -10.261 1.00 90.56 100 ARG A N 1
ATOM 758 C CA . ARG A 1 100 ? 1.515 9.948 -10.315 1.00 90.56 100 ARG A CA 1
ATOM 759 C C . ARG A 1 100 ? 1.191 8.973 -9.192 1.00 90.56 100 ARG A C 1
ATOM 761 O O . ARG A 1 100 ? 1.725 7.869 -9.133 1.00 90.56 100 ARG A O 1
ATOM 768 N N . ALA A 1 101 ? 0.267 9.378 -8.331 1.00 92.81 101 ALA A N 1
ATOM 769 C CA . ALA A 1 101 ? -0.258 8.527 -7.277 1.00 92.81 101 ALA A CA 1
ATOM 770 C C . ALA A 1 101 ? -1.315 7.549 -7.821 1.00 92.81 101 ALA A C 1
ATOM 772 O O . ALA A 1 101 ? -2.196 7.942 -8.591 1.00 92.81 101 ALA A O 1
ATOM 773 N N . ALA A 1 102 ? -1.247 6.291 -7.390 1.00 93.12 102 ALA A N 1
ATOM 774 C CA . ALA A 1 102 ? -2.316 5.313 -7.552 1.00 93.12 102 ALA A CA 1
ATOM 775 C C . ALA A 1 102 ? -3.128 5.235 -6.255 1.00 93.12 102 ALA A C 1
ATOM 777 O O . ALA A 1 102 ? -2.557 4.988 -5.195 1.00 93.12 102 ALA A O 1
ATOM 778 N N . ALA A 1 103 ? -4.441 5.446 -6.342 1.00 92.88 103 ALA A N 1
ATOM 779 C CA . ALA A 1 103 ? -5.360 5.317 -5.216 1.00 92.88 103 ALA A CA 1
ATOM 780 C C . ALA A 1 103 ? -6.090 3.972 -5.293 1.00 92.88 103 ALA A C 1
ATOM 782 O O . ALA A 1 103 ? -6.656 3.623 -6.329 1.00 92.88 103 ALA A O 1
ATOM 783 N N . LEU A 1 104 ? -6.057 3.226 -4.196 1.00 90.44 104 LEU A N 1
ATOM 784 C CA . LEU A 1 104 ? -6.609 1.888 -4.047 1.00 90.44 104 LEU A CA 1
ATOM 785 C C . LEU A 1 104 ? -7.633 1.912 -2.919 1.00 90.44 104 LEU A C 1
ATOM 787 O O . LEU A 1 104 ? -7.399 2.506 -1.866 1.00 90.44 104 LEU A O 1
ATOM 791 N N . SER A 1 105 ? -8.745 1.219 -3.124 1.00 89.12 105 SER A N 1
ATOM 792 C CA . SER A 1 105 ? -9.785 1.072 -2.117 1.00 89.12 105 SER A CA 1
ATOM 793 C C . SER A 1 105 ? -9.773 -0.362 -1.611 1.00 89.12 105 SER A C 1
ATOM 795 O O . SER A 1 105 ? -10.017 -1.294 -2.377 1.00 89.12 105 SER A O 1
ATOM 797 N N . VAL A 1 106 ? -9.426 -0.542 -0.338 1.00 86.44 106 VAL A N 1
ATOM 798 C CA . VAL A 1 106 ? -9.227 -1.864 0.260 1.00 86.44 106 VAL A CA 1
ATOM 799 C C . VAL A 1 106 ? -10.214 -2.056 1.396 1.00 86.44 106 VAL A C 1
ATOM 801 O O . VAL A 1 106 ? -10.338 -1.210 2.283 1.00 86.44 106 VAL A O 1
ATOM 804 N N . LYS A 1 107 ? -10.926 -3.181 1.367 1.00 85.50 107 LYS A N 1
ATOM 805 C CA . LYS A 1 107 ? -11.841 -3.553 2.441 1.00 85.50 107 LYS A CA 1
ATOM 806 C C . LYS A 1 107 ? -11.050 -4.055 3.641 1.00 85.50 107 LYS A C 1
ATOM 808 O O . LYS A 1 107 ? -10.239 -4.971 3.531 1.00 85.50 107 LYS A O 1
ATOM 813 N N . LEU A 1 108 ? -11.312 -3.446 4.784 1.00 79.12 108 LEU A N 1
ATOM 814 C CA . LEU A 1 108 ? -10.782 -3.818 6.080 1.00 79.12 108 LEU A CA 1
ATOM 815 C C . LEU A 1 108 ? -11.936 -4.367 6.912 1.00 79.12 108 LEU A C 1
ATOM 817 O O . LEU A 1 108 ? -12.854 -3.635 7.272 1.00 79.12 108 LEU A O 1
ATOM 821 N N . THR A 1 109 ? -11.854 -5.646 7.255 1.00 77.19 109 THR A N 1
ATOM 822 C CA . THR A 1 109 ? -12.697 -6.245 8.289 1.00 77.19 109 THR A CA 1
ATOM 823 C C . THR A 1 109 ? -11.788 -6.569 9.465 1.00 77.19 109 THR A C 1
ATOM 825 O O . THR A 1 109 ? -11.072 -7.574 9.412 1.00 77.19 109 THR A O 1
ATOM 828 N N . PRO A 1 110 ? -11.746 -5.721 10.502 1.00 69.81 110 PRO A N 1
ATOM 829 C CA . PRO A 1 110 ? -10.845 -5.937 11.613 1.00 69.81 110 PRO A CA 1
ATOM 830 C C . PRO A 1 110 ? -11.231 -7.213 12.364 1.00 69.81 110 PRO A C 1
ATOM 832 O O . PRO A 1 110 ? -12.358 -7.364 12.842 1.00 69.81 110 PRO A O 1
ATOM 835 N N . LYS A 1 111 ? -10.284 -8.148 12.456 1.00 64.75 111 LYS A N 1
ATOM 836 C CA . LYS A 1 111 ? -10.436 -9.414 13.184 1.00 64.75 111 LYS A CA 1
ATOM 837 C C . LYS A 1 111 ? -9.710 -9.297 14.520 1.00 64.75 111 LYS A C 1
ATOM 839 O O . LYS A 1 111 ? -8.693 -9.944 14.736 1.00 64.75 111 LYS A O 1
ATOM 844 N N . PHE A 1 112 ? -10.172 -8.410 15.393 1.00 63.72 112 PHE A N 1
ATOM 845 C CA . PHE A 1 112 ? -9.552 -8.254 16.708 1.00 63.72 112 PHE A CA 1
ATOM 846 C C . PHE A 1 112 ? -10.107 -9.258 17.724 1.00 63.72 112 PHE A C 1
ATOM 848 O O . PHE A 1 112 ? -11.266 -9.659 17.647 1.00 63.72 112 PHE A O 1
ATOM 855 N N . PHE A 1 113 ? -9.293 -9.571 18.735 1.00 51.31 113 PHE A N 1
ATOM 856 C CA . PHE A 1 113 ? -9.729 -10.132 20.022 1.00 51.31 113 PHE A CA 1
ATOM 857 C C . PHE A 1 113 ? -9.888 -9.033 21.111 1.00 51.31 113 PHE A C 1
ATOM 859 O O . PHE A 1 113 ? -10.050 -9.344 22.286 1.00 51.31 113 PHE A O 1
ATOM 866 N N . ALA A 1 114 ? -9.809 -7.739 20.763 1.00 47.88 114 ALA A N 1
ATOM 867 C CA . ALA A 1 114 ? -9.584 -6.641 21.711 1.00 47.88 114 ALA A CA 1
ATOM 868 C C . ALA A 1 114 ? -10.851 -5.834 22.055 1.00 47.88 114 ALA A C 1
ATOM 870 O O . ALA A 1 114 ? -11.215 -4.888 21.366 1.00 47.88 114 ALA A O 1
ATOM 871 N N . ALA A 1 115 ? -11.432 -6.118 23.218 1.00 46.25 115 ALA A N 1
ATOM 872 C CA . ALA A 1 115 ? -12.314 -5.218 23.966 1.00 46.25 115 ALA A CA 1
ATOM 873 C C . ALA A 1 115 ? -11.572 -3.985 24.558 1.00 46.25 115 ALA A C 1
ATOM 875 O O . ALA A 1 115 ? -12.018 -3.428 25.556 1.00 46.25 115 ALA A O 1
ATOM 876 N N . GLN A 1 116 ? -10.409 -3.604 24.006 1.00 49.53 116 GLN A N 1
ATOM 877 C CA . GLN A 1 116 ? -9.487 -2.619 24.595 1.00 49.53 116 GLN A CA 1
ATOM 878 C C . GLN A 1 116 ? -8.949 -1.564 23.620 1.00 49.53 116 GLN A C 1
ATOM 880 O O . GLN A 1 116 ? -8.129 -0.763 24.048 1.00 49.53 116 GLN A O 1
ATOM 885 N N . MET A 1 117 ? -9.390 -1.527 22.355 1.00 54.91 117 MET A N 1
ATOM 886 C CA . MET A 1 117 ? -9.039 -0.388 21.501 1.00 54.91 117 MET A CA 1
ATOM 887 C C . MET A 1 117 ? -9.792 0.859 21.976 1.00 54.91 117 MET A C 1
ATOM 889 O O . MET A 1 117 ? -11.023 0.883 21.959 1.00 54.91 117 MET A O 1
ATOM 893 N N . VAL A 1 118 ? -9.059 1.871 22.427 1.00 59.09 118 VAL A N 1
ATOM 894 C CA . VAL A 1 118 ? -9.587 3.166 22.877 1.00 59.09 118 VAL A CA 1
ATOM 895 C C . VAL A 1 118 ? -9.473 4.173 21.721 1.00 59.09 118 VAL A C 1
ATOM 897 O O . VAL A 1 118 ? -8.587 4.036 20.869 1.00 59.09 118 VAL A O 1
ATOM 900 N N . PRO A 1 119 ? -10.348 5.196 21.637 1.00 54.84 119 PRO A N 1
ATOM 901 C CA . PRO A 1 119 ? -10.191 6.266 20.658 1.00 54.84 119 PRO A CA 1
ATOM 902 C C . PRO A 1 119 ? -8.765 6.834 20.652 1.00 54.84 119 PRO A C 1
ATOM 904 O O . PRO A 1 119 ? -8.304 7.393 21.646 1.00 54.84 119 PRO A O 1
ATOM 907 N N . GLY A 1 120 ? -8.078 6.706 19.513 1.00 61.69 120 GLY A N 1
ATOM 908 C CA . GLY A 1 120 ? -6.681 7.117 19.354 1.00 61.69 120 GLY A CA 1
ATOM 909 C C . GLY A 1 120 ? -5.698 5.977 19.091 1.00 61.69 120 GLY A C 1
ATOM 910 O O . GLY A 1 120 ? -4.671 6.249 18.476 1.00 61.69 120 GLY A O 1
ATOM 911 N N . ASP A 1 121 ? -6.026 4.725 19.421 1.00 68.50 121 ASP A N 1
ATOM 912 C CA . ASP A 1 121 ? -5.085 3.593 19.326 1.00 68.50 121 ASP A CA 1
ATOM 913 C C . ASP A 1 121 ? -4.589 3.322 17.899 1.00 68.50 121 ASP A C 1
ATOM 915 O O . ASP A 1 121 ? -3.435 2.952 17.694 1.00 68.50 121 ASP A O 1
ATOM 919 N N . VAL A 1 122 ? -5.408 3.623 16.882 1.00 70.12 122 VAL A N 1
ATOM 920 C CA . VAL A 1 122 ? -5.008 3.532 15.462 1.00 70.12 122 VAL A CA 1
ATOM 921 C C . VAL A 1 122 ? -3.774 4.405 15.159 1.00 70.12 122 VAL A C 1
ATOM 923 O O . VAL A 1 122 ? -3.006 4.123 14.234 1.00 70.12 122 VAL A O 1
ATOM 926 N N . LYS A 1 123 ? -3.542 5.473 15.938 1.00 68.81 123 LYS A N 1
ATOM 927 C CA . LYS A 1 123 ? -2.364 6.344 15.800 1.00 68.81 123 LYS A CA 1
ATOM 928 C C . LYS A 1 123 ? -1.076 5.698 16.293 1.00 68.81 123 LYS A C 1
ATOM 930 O O . LYS A 1 123 ? -0.031 6.061 15.761 1.00 68.81 123 LYS A O 1
ATOM 935 N N . ASP A 1 124 ? -1.129 4.722 17.189 1.00 68.06 124 ASP A N 1
ATOM 936 C CA . ASP A 1 124 ? 0.061 4.057 17.744 1.00 68.06 124 ASP A CA 1
ATOM 937 C C . ASP A 1 124 ? 0.332 2.692 17.101 1.00 68.06 124 ASP A C 1
ATOM 939 O O . ASP A 1 124 ? 1.423 2.137 17.212 1.00 68.06 124 ASP A O 1
ATOM 943 N N . THR A 1 125 ? -0.626 2.200 16.323 1.00 73.19 125 THR A N 1
ATOM 944 C CA . THR A 1 125 ? -0.521 0.964 15.559 1.00 73.19 125 THR A CA 1
ATOM 945 C C . THR A 1 125 ? 0.617 0.965 14.525 1.00 73.19 125 THR A C 1
ATOM 947 O O . THR A 1 125 ? 0.870 1.957 13.821 1.00 73.19 125 THR A O 1
ATOM 950 N N . SER A 1 126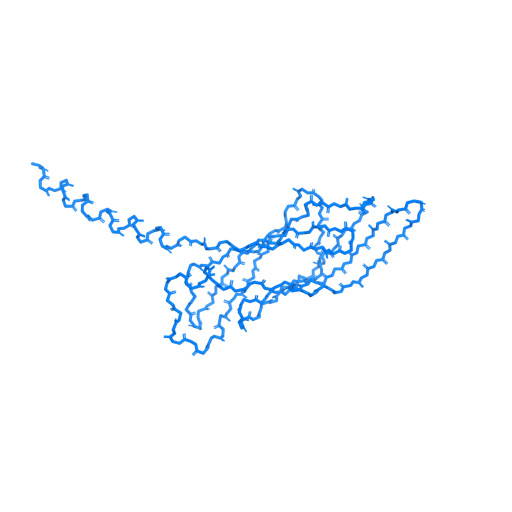 ? 1.276 -0.189 14.401 1.00 77.25 126 SER A N 1
ATOM 951 C CA . SER A 1 126 ? 2.320 -0.465 13.413 1.00 77.25 126 SER A CA 1
ATOM 952 C C . SER A 1 126 ? 1.740 -0.781 12.026 1.00 77.25 126 SER A C 1
ATOM 954 O O . SER A 1 126 ? 0.751 -1.504 11.900 1.00 77.25 126 SER A O 1
ATOM 956 N N . LEU A 1 127 ? 2.360 -0.233 10.973 1.00 80.75 127 LEU A N 1
ATOM 957 C CA . LEU A 1 127 ? 2.018 -0.516 9.576 1.00 80.75 127 LEU A CA 1
ATOM 958 C C . LEU A 1 127 ? 3.163 -1.286 8.918 1.00 80.75 127 LEU A C 1
ATOM 960 O O . LEU A 1 127 ? 4.275 -0.771 8.811 1.00 80.75 127 LEU A O 1
ATOM 964 N N . ARG A 1 128 ? 2.861 -2.491 8.439 1.00 86.12 128 ARG A N 1
ATOM 965 C CA . ARG A 1 128 ? 3.759 -3.327 7.639 1.00 86.12 128 ARG A CA 1
ATOM 966 C C . ARG A 1 128 ? 3.300 -3.359 6.191 1.00 86.12 128 ARG A C 1
ATOM 968 O O . ARG A 1 128 ? 2.090 -3.421 5.961 1.00 86.12 128 ARG A O 1
ATOM 975 N N . ILE A 1 129 ? 4.224 -3.364 5.232 1.00 86.06 129 ILE A N 1
ATOM 976 C CA . ILE A 1 129 ? 3.879 -3.350 3.806 1.00 86.06 129 ILE A CA 1
ATOM 977 C C . ILE A 1 129 ? 4.628 -4.444 3.058 1.00 86.06 129 ILE A C 1
ATOM 979 O O . ILE A 1 129 ? 5.857 -4.479 3.007 1.00 86.06 129 ILE A O 1
ATOM 983 N N . ASP A 1 130 ? 3.859 -5.290 2.386 1.00 89.38 130 ASP A N 1
ATOM 984 C CA . ASP A 1 130 ? 4.358 -6.265 1.438 1.00 89.38 130 ASP A CA 1
ATOM 985 C C . ASP A 1 130 ? 3.818 -5.960 0.035 1.00 89.38 130 ASP A C 1
ATOM 987 O O . ASP A 1 130 ? 2.647 -5.633 -0.164 1.00 89.38 130 ASP A O 1
ATOM 991 N N . LEU A 1 131 ? 4.679 -6.064 -0.972 1.00 90.44 131 LEU A N 1
ATOM 992 C CA . LEU A 1 131 ? 4.365 -5.701 -2.353 1.00 90.44 131 LEU A CA 1
ATOM 993 C C . LEU A 1 131 ? 4.715 -6.857 -3.278 1.00 90.44 131 LEU A C 1
ATOM 995 O O . LEU A 1 131 ? 5.759 -7.492 -3.133 1.00 90.44 131 LEU A O 1
ATOM 999 N N . SER A 1 132 ? 3.876 -7.100 -4.276 1.00 91.12 132 SER A N 1
ATOM 1000 C CA . SER A 1 132 ? 4.218 -7.926 -5.434 1.00 91.12 132 SER A CA 1
ATOM 1001 C C . SER A 1 132 ? 4.314 -7.024 -6.656 1.00 91.12 132 SER A C 1
ATOM 1003 O O . SER A 1 132 ? 3.388 -6.255 -6.931 1.00 91.12 132 SER A O 1
ATOM 1005 N N . TYR A 1 133 ? 5.436 -7.072 -7.372 1.00 92.31 133 TYR A N 1
ATOM 1006 C CA . TYR A 1 133 ? 5.726 -6.118 -8.440 1.00 92.31 133 TYR A CA 1
ATOM 1007 C C . TYR A 1 133 ? 6.575 -6.717 -9.561 1.00 92.31 133 TYR A C 1
ATOM 1009 O O . TYR A 1 133 ? 7.223 -7.756 -9.411 1.00 92.31 133 TYR A O 1
ATOM 1017 N N . TYR A 1 134 ? 6.555 -6.040 -10.706 1.00 92.94 134 TYR A N 1
ATOM 1018 C CA . TYR A 1 134 ? 7.416 -6.317 -11.849 1.00 92.94 134 TYR A CA 1
ATOM 1019 C C . TYR A 1 134 ? 7.860 -5.006 -12.495 1.00 92.94 134 TYR A C 1
ATOM 1021 O O . TYR A 1 134 ? 7.054 -4.087 -12.633 1.00 92.94 134 TYR A O 1
ATOM 1029 N N . TYR A 1 135 ? 9.129 -4.904 -12.877 1.00 92.69 135 TYR A N 1
ATOM 1030 C CA . TYR A 1 135 ? 9.679 -3.689 -13.475 1.00 92.69 135 TYR A CA 1
ATOM 1031 C C . TYR A 1 135 ? 10.698 -3.992 -14.568 1.00 92.69 135 TYR A C 1
ATOM 1033 O O . TYR A 1 135 ? 11.276 -5.078 -14.608 1.00 92.69 135 TYR A O 1
ATOM 1041 N N . SER A 1 136 ? 10.943 -2.990 -15.412 1.00 91.94 136 SER A N 1
ATOM 1042 C CA . SER A 1 136 ? 12.046 -2.965 -16.371 1.00 91.94 136 SER A CA 1
ATOM 1043 C C . SER A 1 136 ? 12.798 -1.648 -16.264 1.00 91.94 136 SER A C 1
ATOM 1045 O O . SER A 1 136 ? 12.193 -0.571 -16.265 1.00 91.94 136 SER A O 1
ATOM 1047 N N . VAL A 1 137 ? 14.120 -1.733 -16.148 1.00 91.06 137 VAL A N 1
ATOM 1048 C CA . VAL A 1 137 ? 15.016 -0.579 -16.050 1.00 91.06 137 VAL A CA 1
ATOM 1049 C C . VAL A 1 137 ? 16.172 -0.740 -17.027 1.00 91.06 137 VAL A C 1
ATOM 1051 O O . VAL A 1 137 ? 16.747 -1.821 -17.167 1.00 91.06 137 VAL A O 1
ATOM 1054 N N . SER A 1 138 ? 16.539 0.350 -17.690 1.00 87.06 138 SER A N 1
ATOM 1055 C CA . SER A 1 138 ? 17.756 0.426 -18.486 1.00 87.06 138 SER A CA 1
ATOM 1056 C C . SER A 1 138 ? 18.866 1.079 -17.665 1.00 87.06 138 SER A C 1
ATOM 1058 O O . SER A 1 138 ? 18.711 2.183 -17.137 1.00 87.06 138 SER A O 1
ATOM 1060 N N . LYS A 1 139 ? 20.013 0.403 -17.556 1.00 78.56 139 LYS A N 1
ATOM 1061 C CA . LYS A 1 139 ? 21.199 0.926 -16.866 1.00 78.56 139 LYS A CA 1
ATOM 1062 C C . LYS A 1 139 ? 22.448 0.600 -17.677 1.00 78.56 139 LYS A C 1
ATOM 1064 O O . LYS A 1 139 ? 22.778 -0.563 -17.876 1.00 78.56 139 LYS A O 1
ATOM 1069 N N . GLY A 1 140 ? 23.135 1.635 -18.165 1.00 75.62 140 GLY A N 1
ATOM 1070 C CA . GLY A 1 140 ? 24.389 1.475 -18.913 1.00 75.62 140 GLY A CA 1
ATOM 1071 C C . GLY A 1 140 ? 24.254 0.698 -20.230 1.00 75.62 140 GLY A C 1
ATOM 1072 O O . GLY A 1 140 ? 25.170 -0.026 -20.596 1.00 75.62 140 GLY A O 1
ATOM 1073 N N . GLY A 1 141 ? 23.113 0.806 -20.921 1.00 73.50 141 GLY A N 1
ATOM 1074 C CA . GLY A 1 141 ? 22.863 0.126 -22.201 1.00 73.50 141 GLY A CA 1
ATOM 1075 C C . GLY A 1 141 ? 22.314 -1.302 -22.091 1.00 73.50 141 GLY A C 1
ATOM 1076 O O . GLY A 1 141 ? 21.902 -1.859 -23.104 1.00 73.50 141 GLY A O 1
ATOM 1077 N N . ALA A 1 142 ? 22.243 -1.873 -20.885 1.00 75.94 142 ALA A N 1
ATOM 1078 C CA . ALA A 1 142 ? 21.571 -3.144 -20.623 1.00 75.94 142 ALA A CA 1
ATOM 1079 C C . ALA A 1 142 ? 20.157 -2.917 -20.060 1.00 75.94 142 ALA A C 1
ATOM 1081 O O . ALA A 1 142 ? 19.947 -2.010 -19.248 1.00 75.94 142 ALA A O 1
ATOM 1082 N N . THR A 1 143 ? 19.204 -3.759 -20.468 1.00 82.31 143 THR A N 1
ATOM 1083 C CA . THR A 1 143 ? 17.845 -3.801 -19.905 1.00 82.31 143 THR A CA 1
ATOM 1084 C C . THR A 1 143 ? 17.755 -4.936 -18.896 1.00 82.31 143 THR A C 1
ATOM 1086 O O . THR A 1 143 ? 18.088 -6.077 -19.214 1.00 82.31 143 THR A O 1
ATOM 1089 N N . LEU A 1 144 ? 17.305 -4.613 -17.687 1.00 84.44 144 LEU A N 1
ATOM 1090 C CA . LEU A 1 144 ? 17.034 -5.571 -16.623 1.00 84.44 144 LEU A CA 1
ATOM 1091 C C . LEU A 1 144 ? 15.531 -5.609 -16.363 1.00 84.44 144 LEU A C 1
ATOM 1093 O O . LEU A 1 144 ? 14.936 -4.568 -16.086 1.00 84.44 144 LEU A O 1
ATOM 1097 N N . GLU A 1 145 ? 14.953 -6.807 -16.390 1.00 86.56 145 GLU A N 1
ATOM 1098 C CA . GLU A 1 145 ? 13.563 -7.053 -16.011 1.00 86.56 145 GLU A CA 1
ATOM 1099 C C . GLU A 1 145 ? 13.498 -8.003 -14.820 1.00 86.56 145 GLU A C 1
ATOM 1101 O O . GLU A 1 145 ? 14.148 -9.049 -14.821 1.00 86.56 145 GLU A O 1
ATOM 1106 N N . GLU A 1 146 ? 12.702 -7.662 -13.809 1.00 84.19 146 GLU A N 1
ATOM 1107 C CA . GLU A 1 146 ? 12.548 -8.499 -12.619 1.00 84.19 146 GLU A CA 1
ATOM 1108 C C . GLU A 1 146 ? 11.104 -8.526 -12.123 1.00 84.19 146 GLU A C 1
ATOM 1110 O O . GLU A 1 146 ? 10.424 -7.501 -12.092 1.00 84.19 146 GLU A O 1
ATOM 1115 N N . ALA A 1 147 ? 10.652 -9.705 -11.684 1.00 80.50 147 ALA A N 1
ATOM 1116 C CA . ALA A 1 147 ? 9.422 -9.898 -10.920 1.00 80.50 147 ALA A CA 1
ATOM 1117 C C . ALA A 1 147 ? 9.793 -10.370 -9.511 1.00 80.50 147 ALA A C 1
ATOM 1119 O O . ALA A 1 147 ? 10.455 -11.400 -9.362 1.00 80.50 147 ALA A O 1
ATOM 1120 N N . ARG A 1 148 ? 9.391 -9.626 -8.478 1.00 85.06 148 ARG A N 1
ATOM 1121 C CA . ARG A 1 148 ? 9.771 -9.920 -7.089 1.00 85.06 148 ARG A CA 1
ATOM 1122 C C . ARG A 1 148 ? 8.645 -9.625 -6.105 1.00 85.06 148 ARG A C 1
ATOM 1124 O O . ARG A 1 148 ? 7.667 -8.943 -6.407 1.00 85.06 148 ARG A O 1
ATOM 1131 N N . HIS A 1 149 ? 8.835 -10.151 -4.900 1.00 75.50 149 HIS A N 1
ATOM 1132 C CA . HIS A 1 149 ? 8.060 -9.825 -3.716 1.00 75.50 149 HIS A CA 1
ATOM 1133 C C . HIS A 1 149 ? 8.934 -9.016 -2.751 1.00 75.50 149 HIS A C 1
ATOM 1135 O O . HIS A 1 149 ? 10.101 -9.349 -2.543 1.00 75.50 149 HIS A O 1
ATOM 1141 N N . TYR A 1 150 ? 8.380 -7.950 -2.184 1.00 81.19 150 TYR A N 1
ATOM 1142 C CA . TYR A 1 150 ? 8.977 -7.182 -1.096 1.00 81.19 150 TYR A CA 1
ATOM 1143 C C . TYR A 1 150 ? 8.160 -7.396 0.174 1.00 81.19 150 TYR A C 1
ATOM 1145 O O . TYR A 1 150 ? 6.936 -7.447 0.099 1.00 81.19 150 TYR A O 1
ATOM 1153 N N . SER A 1 151 ? 8.836 -7.472 1.317 1.00 72.19 151 SER A N 1
ATOM 1154 C CA . SER A 1 151 ? 8.228 -7.591 2.638 1.00 72.19 151 SER A CA 1
ATOM 1155 C C . SER A 1 151 ? 9.076 -6.817 3.642 1.00 72.19 151 SER A C 1
ATOM 1157 O O . SER A 1 151 ? 10.257 -7.141 3.803 1.00 72.19 151 SER A O 1
ATOM 1159 N N . ALA A 1 152 ? 8.496 -5.813 4.302 1.00 65.50 152 ALA A N 1
ATOM 1160 C CA . ALA A 1 152 ? 9.102 -5.130 5.447 1.00 65.50 152 ALA A CA 1
ATOM 1161 C C . ALA A 1 152 ? 8.036 -4.749 6.457 1.00 65.50 152 ALA A C 1
ATOM 1163 O O . ALA A 1 152 ? 7.026 -4.119 6.065 1.00 65.50 152 ALA A O 1
#

Sequence (152 aa):
MERWALAVLAALVPLAAALLLAQPVQKEALVKVGPVWLKVSVSMPSELVAANEYTVQVTVLMTEVEGDLKFFYLKGLRFTLDTSVMEYVPDAPITLSPGRAAALSVKLTPKFFAAQMVPGDVKDTSLRIDLSYYYSVSKGGATLEEARHYSA

Foldseek 3Di:
DVVVVVVVVVVVVVVVVVVVLQAWDKDWDWDDDPQWIKIKIKTHTLDDDAQDKDKIKIKIATADGDAAWPWKWWQKKWKDWQHFIWIDGDPDTDTYDHPDIDIDITIGRDPDPDPPDDRRVSVVIDMWMKTWMWTWGDDPNDIDIDTDIDTD